Protein AF-A0A831X5I7-F1 (afdb_monomer_lite)

Structure (mmCIF, N/CA/C/O backbone):
data_AF-A0A831X5I7-F1
#
_entry.id   AF-A0A831X5I7-F1
#
loop_
_atom_site.group_PDB
_atom_site.id
_atom_site.type_symbol
_atom_site.label_atom_id
_atom_site.label_alt_id
_atom_site.label_comp_id
_atom_site.label_asym_id
_atom_site.label_entity_id
_atom_site.label_seq_id
_atom_site.pdbx_PDB_ins_code
_atom_site.Cartn_x
_atom_site.Cartn_y
_atom_site.Cartn_z
_atom_site.occupancy
_atom_site.B_iso_or_equiv
_atom_site.auth_seq_id
_atom_site.auth_comp_id
_atom_site.auth_asym_id
_atom_site.auth_atom_id
_atom_site.pdbx_PDB_model_num
ATOM 1 N N . MET A 1 1 ? 12.624 5.311 10.729 1.00 65.19 1 MET A N 1
ATOM 2 C CA . MET A 1 1 ? 11.664 4.228 10.417 1.00 65.19 1 MET A CA 1
ATOM 3 C C . MET A 1 1 ? 10.786 4.739 9.283 1.00 65.19 1 MET A C 1
ATOM 5 O O . MET A 1 1 ? 10.480 5.927 9.308 1.00 65.19 1 MET A O 1
ATOM 9 N N . PRO A 1 2 ? 10.492 3.932 8.255 1.00 79.94 2 PRO A N 1
ATOM 10 C CA . PRO A 1 2 ? 9.669 4.373 7.134 1.00 79.94 2 PRO A CA 1
ATOM 11 C C . PRO A 1 2 ? 8.191 4.472 7.534 1.00 79.94 2 PRO A C 1
ATOM 13 O O . PRO A 1 2 ? 7.686 3.641 8.288 1.00 79.94 2 PRO A O 1
ATOM 16 N N . THR A 1 3 ? 7.503 5.481 7.011 1.00 85.50 3 THR A N 1
ATOM 17 C CA . THR A 1 3 ? 6.042 5.504 6.940 1.00 85.50 3 THR A CA 1
ATOM 18 C C . THR A 1 3 ? 5.598 4.701 5.725 1.00 85.50 3 THR A C 1
ATOM 20 O O . THR A 1 3 ? 6.235 4.741 4.671 1.00 85.50 3 THR A O 1
ATOM 23 N N . TYR A 1 4 ? 4.518 3.944 5.878 1.00 88.75 4 TYR A N 1
ATOM 24 C CA . TYR A 1 4 ? 3.873 3.255 4.772 1.00 88.75 4 TYR A CA 1
ATOM 25 C C . TYR A 1 4 ? 2.437 3.721 4.634 1.00 88.75 4 TYR A C 1
ATOM 27 O O . TYR A 1 4 ? 1.706 3.818 5.618 1.00 88.75 4 TYR A O 1
ATOM 35 N N . GLU A 1 5 ? 2.029 3.931 3.393 1.00 90.81 5 GLU A N 1
ATOM 36 C CA . GLU A 1 5 ? 0.646 4.199 3.040 1.00 90.81 5 GLU A CA 1
ATOM 37 C C . GLU A 1 5 ? -0.127 2.885 2.918 1.00 90.81 5 GLU A C 1
ATOM 39 O O . GLU A 1 5 ? 0.358 1.890 2.370 1.00 90.81 5 GLU A O 1
ATOM 44 N N . TYR A 1 6 ? -1.353 2.876 3.420 1.00 92.00 6 TYR A N 1
ATOM 45 C CA . TYR A 1 6 ? -2.264 1.745 3.360 1.00 92.00 6 TYR A CA 1
ATOM 46 C C . TYR A 1 6 ? -3.603 2.177 2.768 1.00 92.00 6 TYR A C 1
ATOM 48 O O . TYR A 1 6 ? -4.143 3.219 3.122 1.00 92.00 6 TYR A O 1
ATOM 56 N N . HIS A 1 7 ? -4.170 1.321 1.919 1.00 93.06 7 HIS A N 1
ATOM 57 C CA . HIS A 1 7 ? -5.501 1.465 1.335 1.00 93.06 7 HIS A CA 1
ATOM 58 C C . HIS A 1 7 ? -6.365 0.267 1.728 1.00 93.06 7 HIS A C 1
ATOM 60 O O . HIS A 1 7 ? -5.903 -0.876 1.711 1.00 93.06 7 HIS A O 1
ATOM 66 N N . CYS A 1 8 ? -7.629 0.493 2.084 1.00 94.31 8 CYS A N 1
ATOM 67 C CA . CYS A 1 8 ? -8.582 -0.591 2.314 1.00 94.31 8 CYS A CA 1
ATOM 68 C C . CYS A 1 8 ? -9.561 -0.746 1.150 1.00 94.31 8 CYS A C 1
ATOM 70 O O . CYS A 1 8 ? -10.431 0.097 0.967 1.00 94.31 8 CYS A O 1
ATOM 72 N N . ASP A 1 9 ? -9.539 -1.897 0.477 1.00 92.75 9 ASP A N 1
ATOM 73 C CA . ASP A 1 9 ? -10.421 -2.177 -0.669 1.00 92.75 9 ASP A CA 1
ATOM 74 C C . ASP A 1 9 ? -11.909 -2.322 -0.282 1.00 92.75 9 ASP A C 1
ATOM 76 O O . ASP A 1 9 ? -12.775 -2.391 -1.147 1.00 92.75 9 ASP A O 1
ATOM 80 N N . ALA A 1 10 ? -12.232 -2.432 1.014 1.00 92.81 10 ALA A N 1
ATOM 81 C CA . ALA A 1 10 ? -13.602 -2.666 1.478 1.00 92.81 10 ALA A CA 1
ATOM 82 C C . ALA A 1 10 ? -14.352 -1.398 1.902 1.00 92.81 10 ALA A C 1
ATOM 84 O O . ALA A 1 10 ? -15.581 -1.396 1.902 1.00 92.81 10 ALA A O 1
ATOM 85 N N . CYS A 1 11 ? -13.634 -0.362 2.336 1.00 93.38 11 CYS A N 1
ATOM 86 C CA . CYS A 1 11 ? -14.228 0.906 2.761 1.00 93.38 11 CYS A CA 1
ATOM 87 C C . CYS A 1 11 ? -13.513 2.129 2.177 1.00 93.38 11 CYS A C 1
ATOM 89 O O . CYS A 1 11 ? -13.813 3.243 2.596 1.00 93.38 11 CYS A O 1
ATOM 91 N N . HIS A 1 12 ? -12.557 1.915 1.267 1.00 92.88 12 HIS A N 1
ATOM 92 C CA . HIS A 1 12 ? -11.763 2.942 0.586 1.00 92.88 12 HIS A CA 1
ATOM 93 C C . HIS A 1 12 ? -11.074 3.926 1.535 1.00 92.88 12 HIS A C 1
ATOM 95 O O . HIS A 1 12 ? -10.866 5.086 1.207 1.00 92.88 12 HIS A O 1
ATOM 101 N N . HIS A 1 13 ? -10.747 3.465 2.744 1.00 92.56 13 HIS A N 1
ATOM 102 C CA . HIS A 1 13 ? -10.040 4.278 3.720 1.00 92.56 13 HIS A CA 1
ATOM 103 C C . HIS A 1 13 ? -8.538 4.194 3.482 1.00 92.56 13 HIS A C 1
ATOM 105 O O . HIS A 1 13 ? -7.990 3.089 3.411 1.00 92.56 13 HIS A O 1
ATOM 111 N N . GLU A 1 14 ? -7.902 5.357 3.436 1.00 92.62 14 GLU A N 1
ATOM 112 C CA . GLU A 1 14 ? -6.470 5.526 3.225 1.00 92.62 14 GLU A CA 1
ATOM 113 C C . GLU A 1 14 ? -5.842 6.151 4.465 1.00 92.62 14 GLU A C 1
ATOM 115 O O . GLU A 1 14 ? -6.434 7.035 5.085 1.00 92.62 14 GLU A O 1
ATOM 120 N N . PHE A 1 15 ? -4.685 5.639 4.875 1.00 91.94 15 PHE A N 1
ATOM 121 C CA . PHE A 1 15 ? -3.943 6.177 6.012 1.00 91.94 15 PHE A CA 1
ATOM 122 C C . PHE A 1 15 ? -2.462 5.826 5.937 1.00 91.94 15 PHE A C 1
ATOM 124 O O . PHE A 1 15 ? -2.065 4.853 5.295 1.00 91.94 15 PHE A O 1
ATOM 131 N N . GLU A 1 16 ? -1.662 6.610 6.646 1.00 90.94 16 GLU A N 1
ATOM 132 C CA . GLU A 1 16 ? -0.233 6.392 6.820 1.00 90.94 16 GLU A CA 1
ATOM 133 C C . GLU A 1 16 ? 0.029 5.770 8.189 1.00 90.94 16 GLU A C 1
ATOM 135 O O . GLU A 1 16 ? -0.564 6.176 9.189 1.00 90.94 16 GLU A O 1
ATOM 140 N N . GLU A 1 17 ? 0.920 4.784 8.238 1.00 88.94 17 GLU A N 1
ATOM 141 C CA . GLU A 1 17 ? 1.321 4.127 9.478 1.00 88.94 17 GLU A CA 1
ATOM 142 C C . GLU A 1 17 ? 2.840 4.009 9.558 1.00 88.94 17 GLU A C 1
ATOM 144 O O . GLU A 1 17 ? 3.525 3.705 8.573 1.00 88.94 17 GLU A O 1
ATOM 149 N N . PHE A 1 18 ? 3.374 4.231 10.754 1.00 88.62 18 PHE A N 1
ATOM 150 C CA . PHE A 1 18 ? 4.799 4.096 11.014 1.00 88.62 18 PHE A CA 1
ATOM 151 C C . PHE A 1 18 ? 5.113 2.636 11.334 1.00 88.62 18 PHE A C 1
ATOM 153 O O . PHE A 1 18 ? 4.717 2.127 12.378 1.00 88.62 18 PHE A O 1
ATOM 160 N N . GLN A 1 19 ? 5.823 1.945 10.440 1.00 85.88 19 GLN A N 1
ATOM 161 C CA . GLN A 1 19 ? 6.087 0.515 10.602 1.00 85.88 19 GLN A CA 1
ATOM 162 C C . GLN A 1 19 ? 7.556 0.181 10.350 1.00 85.88 19 GLN A C 1
ATOM 164 O O . GLN A 1 19 ? 8.199 0.700 9.432 1.00 85.88 19 GLN A O 1
ATOM 169 N N . SER A 1 20 ? 8.105 -0.739 11.143 1.00 85.56 20 SER A N 1
ATOM 170 C CA . SER A 1 20 ? 9.433 -1.279 10.873 1.00 85.56 20 SER A CA 1
ATOM 171 C C . SER A 1 20 ? 9.451 -2.083 9.572 1.00 85.56 20 SER A C 1
ATOM 173 O O . SER A 1 20 ? 8.527 -2.830 9.272 1.00 85.56 20 SER A O 1
ATOM 175 N N . MET A 1 21 ? 10.556 -2.031 8.821 1.00 81.19 21 MET A N 1
ATOM 176 C CA . MET A 1 21 ? 10.743 -2.902 7.646 1.00 81.19 21 MET A CA 1
ATOM 177 C C . MET A 1 21 ? 10.733 -4.399 7.993 1.00 81.19 21 MET A C 1
ATOM 179 O O . MET A 1 21 ? 10.486 -5.218 7.115 1.00 81.19 21 MET A O 1
ATOM 183 N N . LYS A 1 22 ? 11.036 -4.755 9.249 1.00 85.69 22 LYS A N 1
ATOM 184 C CA . LYS A 1 22 ? 11.071 -6.146 9.727 1.00 85.69 22 LYS A CA 1
ATOM 185 C C . LYS A 1 22 ? 9.720 -6.653 10.238 1.00 85.69 22 LYS A C 1
ATOM 187 O O . LYS A 1 22 ? 9.606 -7.840 10.520 1.00 85.69 22 LYS A O 1
ATOM 192 N N . GLU A 1 23 ? 8.739 -5.773 10.409 1.00 84.75 23 GLU A N 1
ATOM 193 C CA . GLU A 1 23 ? 7.417 -6.155 10.903 1.00 84.75 23 GLU A CA 1
ATOM 194 C C . GLU A 1 23 ? 6.512 -6.639 9.770 1.00 84.75 23 GLU A C 1
ATOM 196 O O . GLU A 1 23 ? 6.639 -6.222 8.616 1.00 84.75 23 GLU A O 1
ATOM 201 N N . GLU A 1 24 ? 5.574 -7.524 10.107 1.00 85.62 24 GLU A N 1
ATOM 202 C CA . GLU A 1 24 ? 4.570 -7.987 9.156 1.00 85.62 24 GLU A CA 1
ATOM 203 C C . GLU A 1 24 ? 3.597 -6.857 8.785 1.00 85.62 24 GLU A C 1
ATOM 205 O O . GLU A 1 24 ? 3.150 -6.110 9.658 1.00 85.62 24 GLU A O 1
ATOM 210 N N . PRO A 1 25 ? 3.207 -6.730 7.505 1.00 84.25 25 PRO A N 1
ATOM 211 C CA . PRO A 1 25 ? 2.279 -5.696 7.070 1.00 84.25 25 PRO A CA 1
ATOM 212 C C . PRO A 1 25 ? 0.900 -5.865 7.716 1.00 84.25 25 PRO A C 1
ATOM 214 O O . PRO A 1 25 ? 0.399 -6.981 7.899 1.00 84.25 25 PRO A O 1
ATOM 217 N N . LEU A 1 26 ? 0.252 -4.739 8.010 1.00 86.62 26 LEU A N 1
ATOM 218 C CA . LEU A 1 26 ? -1.092 -4.722 8.578 1.00 86.62 26 LEU A CA 1
ATOM 219 C C . LEU A 1 26 ? -2.101 -5.295 7.577 1.00 86.62 26 LEU A C 1
ATOM 221 O O . LEU A 1 26 ? -2.164 -4.886 6.420 1.00 86.62 26 LEU A O 1
ATOM 225 N N . LYS A 1 27 ? -2.920 -6.244 8.041 1.00 88.81 27 LYS A N 1
ATOM 226 C CA . LYS A 1 27 ? -3.961 -6.893 7.222 1.00 88.81 27 LYS A CA 1
ATOM 227 C C . LYS A 1 27 ? -5.367 -6.379 7.528 1.00 88.81 27 LYS A C 1
ATOM 229 O O . LYS A 1 27 ? -6.249 -6.498 6.682 1.00 88.81 27 LYS A O 1
ATOM 234 N N . LYS A 1 28 ? -5.594 -5.835 8.730 1.00 90.94 28 LYS A N 1
ATOM 235 C CA . LYS A 1 28 ? -6.909 -5.388 9.218 1.00 90.94 28 LYS A CA 1
ATOM 236 C C . LYS A 1 28 ? -7.042 -3.875 9.117 1.00 90.94 28 LYS A C 1
ATOM 238 O O . LYS A 1 28 ? -6.177 -3.147 9.587 1.00 90.94 28 LYS A O 1
ATOM 243 N N . CYS A 1 29 ? -8.151 -3.411 8.552 1.00 91.69 29 CYS A N 1
ATOM 244 C CA . CYS A 1 29 ? -8.460 -1.987 8.487 1.00 91.69 29 CYS A CA 1
ATOM 245 C C . CYS A 1 29 ? -8.965 -1.459 9.848 1.00 91.69 29 CYS A C 1
ATOM 247 O O . CYS A 1 29 ? -9.903 -2.046 10.393 1.00 91.69 29 CYS A O 1
ATOM 249 N N . PRO A 1 30 ? -8.445 -0.330 10.365 1.00 90.69 30 PRO A N 1
ATOM 250 C CA . PRO A 1 30 ? -8.900 0.253 11.633 1.00 90.69 30 PRO A CA 1
ATOM 251 C C . PRO A 1 30 ? -10.330 0.822 11.572 1.00 90.69 30 PRO A C 1
ATOM 253 O O . PRO A 1 30 ? -11.012 0.878 12.590 1.00 90.69 30 PRO A O 1
ATOM 256 N N . LYS A 1 31 ? -10.823 1.198 10.383 1.00 91.69 31 LYS A N 1
ATOM 257 C CA . LYS A 1 31 ? -12.173 1.760 10.184 1.00 91.69 31 LYS A CA 1
ATOM 258 C C . LYS A 1 31 ? -13.278 0.710 10.120 1.00 91.69 31 LYS A C 1
ATOM 260 O O . LYS A 1 31 ? -14.334 0.901 10.709 1.00 91.69 31 LYS A O 1
ATOM 265 N N . CYS A 1 32 ? -13.068 -0.364 9.357 1.00 91.94 32 CYS A N 1
ATOM 266 C CA . CYS A 1 32 ? -14.115 -1.352 9.070 1.00 91.94 32 CYS A CA 1
ATOM 267 C C . CYS A 1 32 ? -13.817 -2.758 9.606 1.00 91.94 32 CYS A C 1
ATOM 269 O O . CYS A 1 32 ? -14.634 -3.656 9.420 1.00 91.94 32 CYS A O 1
ATOM 271 N N . GLN A 1 33 ? -12.647 -2.970 10.222 1.00 90.81 33 GLN A N 1
ATOM 272 C CA . GLN A 1 33 ? -12.185 -4.242 10.801 1.00 90.81 33 GLN A CA 1
ATOM 273 C C . GLN A 1 33 ? -12.068 -5.419 9.815 1.00 90.81 33 GLN A C 1
ATOM 275 O O . GLN A 1 33 ? -11.728 -6.536 10.207 1.00 90.81 33 GLN A O 1
ATOM 280 N N . LYS A 1 34 ? -12.280 -5.182 8.516 1.00 90.94 34 LYS A N 1
ATOM 281 C CA . LYS A 1 34 ? -12.130 -6.193 7.465 1.00 90.94 34 LYS A CA 1
ATOM 282 C C . LYS A 1 34 ? -10.658 -6.417 7.126 1.00 90.94 34 LYS A C 1
ATOM 284 O O . LYS A 1 34 ? -9.851 -5.484 7.123 1.00 90.94 34 LYS A O 1
ATOM 289 N N . SER A 1 35 ? -10.319 -7.654 6.770 1.00 91.12 35 SER A N 1
ATOM 290 C CA . SER A 1 35 ? -8.974 -8.072 6.357 1.00 91.12 35 SER A CA 1
ATOM 291 C C . SER A 1 35 ? -8.713 -7.822 4.862 1.00 91.12 35 SER A C 1
ATOM 293 O O . SER A 1 35 ? -8.356 -8.732 4.115 1.00 91.12 35 SER A O 1
ATOM 295 N N . LYS A 1 36 ? -9.001 -6.601 4.406 1.00 92.31 36 LYS A N 1
ATOM 296 C CA . LYS A 1 36 ? -8.900 -6.145 3.006 1.00 92.31 36 LYS A CA 1
ATOM 297 C C . LYS A 1 36 ? -7.981 -4.921 2.913 1.00 92.31 36 LYS A C 1
ATOM 299 O O . LYS A 1 36 ? -8.261 -3.987 2.167 1.00 92.31 36 LYS A O 1
ATOM 304 N N . LEU A 1 37 ? -6.961 -4.873 3.769 1.00 92.88 37 LEU A N 1
ATOM 305 C CA . LEU A 1 37 ? -5.985 -3.792 3.802 1.00 92.88 37 LEU A CA 1
ATOM 306 C C . LEU A 1 37 ? -4.775 -4.160 2.938 1.00 92.88 37 LEU A C 1
ATOM 308 O O . LEU A 1 37 ? -4.252 -5.269 3.048 1.00 92.88 37 LEU A O 1
ATOM 312 N N . ARG A 1 38 ? -4.339 -3.232 2.089 1.00 90.62 38 ARG A N 1
ATOM 313 C CA . ARG A 1 38 ? -3.179 -3.371 1.206 1.00 90.62 38 ARG A CA 1
ATOM 314 C C . ARG A 1 38 ? -2.234 -2.196 1.406 1.00 90.62 38 ARG A C 1
ATOM 316 O O . ARG A 1 38 ? -2.675 -1.058 1.528 1.00 90.62 38 ARG A O 1
ATOM 323 N N . ARG A 1 39 ? -0.933 -2.476 1.427 1.00 90.00 39 ARG A N 1
ATOM 324 C CA . ARG A 1 39 ? 0.101 -1.442 1.4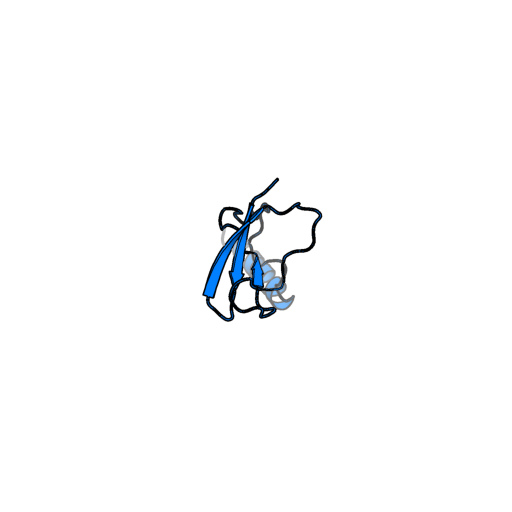73 1.00 90.00 39 ARG A CA 1
ATOM 325 C C . ARG A 1 39 ? 0.264 -0.833 0.085 1.00 90.00 39 ARG A C 1
ATOM 327 O O . ARG A 1 39 ? 0.435 -1.572 -0.887 1.00 90.00 39 ARG A O 1
ATOM 334 N N . LEU A 1 40 ? 0.182 0.485 -0.007 1.00 86.75 40 LEU A N 1
ATOM 335 C CA . LEU A 1 40 ? 0.495 1.226 -1.215 1.00 86.75 40 LEU A CA 1
ATOM 336 C C . LEU A 1 40 ? 2.014 1.384 -1.308 1.00 86.75 40 LEU A C 1
ATOM 338 O O . LEU A 1 40 ? 2.700 1.665 -0.326 1.00 86.75 40 LEU A O 1
ATOM 342 N N . PHE A 1 41 ? 2.542 1.148 -2.502 1.00 80.12 41 PHE A N 1
ATOM 343 C CA . PHE A 1 41 ? 3.931 1.431 -2.825 1.00 80.12 41 PHE A CA 1
ATOM 344 C C . PHE A 1 41 ? 3.937 2.698 -3.669 1.00 80.12 41 PHE A C 1
ATOM 346 O O . PHE A 1 41 ? 3.243 2.753 -4.685 1.00 80.12 41 PHE A O 1
ATOM 353 N N . GLY A 1 42 ? 4.693 3.708 -3.239 1.00 70.00 42 GLY A N 1
ATOM 354 C CA . GLY A 1 42 ? 4.820 4.952 -3.987 1.00 70.00 42 GLY A CA 1
ATOM 355 C C . GLY A 1 42 ? 5.296 4.696 -5.419 1.00 70.00 42 GLY A C 1
ATOM 356 O O . GLY A 1 42 ? 6.156 3.848 -5.668 1.00 70.00 42 GLY A O 1
ATOM 357 N N . THR A 1 43 ? 4.762 5.460 -6.368 1.00 64.75 43 THR A N 1
ATOM 358 C CA . THR A 1 43 ? 5.085 5.365 -7.804 1.00 64.75 43 THR A CA 1
ATOM 359 C C . THR A 1 43 ? 6.522 5.784 -8.144 1.00 64.75 43 THR A C 1
ATOM 361 O O . THR A 1 43 ? 6.948 5.652 -9.287 1.00 64.75 43 THR A O 1
ATOM 364 N N . GLY A 1 44 ? 7.294 6.264 -7.162 1.00 62.25 44 GLY A N 1
ATOM 365 C CA . GLY A 1 44 ? 8.667 6.747 -7.332 1.00 62.25 44 GLY A CA 1
ATOM 366 C C . GLY A 1 44 ? 9.718 5.665 -7.612 1.00 62.25 44 GLY A C 1
ATOM 367 O O . GLY A 1 44 ? 10.856 5.997 -7.936 1.00 62.25 44 GLY A O 1
ATOM 368 N N . ALA A 1 45 ? 9.368 4.379 -7.520 1.00 63.34 45 ALA A N 1
ATOM 369 C CA . ALA A 1 45 ? 10.239 3.293 -7.955 1.00 63.34 45 ALA A CA 1
ATOM 370 C C . ALA A 1 45 ? 10.082 3.079 -9.468 1.00 63.34 45 ALA A C 1
ATOM 372 O O . ALA A 1 45 ? 9.310 2.232 -9.917 1.00 63.34 45 ALA A O 1
ATOM 373 N N . ALA A 1 46 ? 10.808 3.863 -10.266 1.00 62.34 46 ALA A N 1
ATOM 374 C CA . ALA A 1 46 ? 10.908 3.607 -11.696 1.00 62.34 46 ALA A CA 1
ATOM 375 C C . ALA A 1 46 ? 11.479 2.195 -11.920 1.00 62.34 46 ALA A C 1
ATOM 377 O O . ALA A 1 46 ? 12.556 1.863 -11.418 1.00 62.34 46 ALA A O 1
ATOM 378 N N . LEU A 1 47 ? 10.761 1.360 -12.675 1.00 67.69 47 LEU A N 1
ATOM 379 C CA . LEU A 1 47 ? 11.278 0.080 -13.154 1.00 67.69 47 LEU A CA 1
ATOM 380 C C . LEU A 1 47 ? 12.434 0.367 -14.120 1.00 67.69 47 LEU A C 1
ATOM 382 O O . LEU A 1 47 ? 12.223 0.699 -15.286 1.00 67.69 47 LEU A O 1
ATOM 386 N N . LEU A 1 48 ? 13.667 0.295 -13.620 1.00 69.88 48 LEU A N 1
ATOM 387 C CA . LEU A 1 48 ? 14.863 0.532 -14.418 1.00 69.88 48 LEU A CA 1
ATOM 388 C C . LEU A 1 48 ? 15.282 -0.772 -15.112 1.00 69.88 48 LEU A C 1
ATOM 390 O O . LEU A 1 48 ? 15.984 -1.606 -14.542 1.00 69.88 48 LEU A O 1
ATOM 394 N N . PHE A 1 49 ? 14.866 -0.949 -16.364 1.00 65.62 49 PHE A N 1
ATOM 395 C CA . PHE A 1 49 ? 15.342 -2.052 -17.199 1.00 65.62 49 PHE A CA 1
ATOM 396 C C . PHE A 1 49 ? 16.748 -1.730 -17.721 1.00 65.62 49 PHE A C 1
ATOM 398 O O . PHE A 1 49 ? 16.913 -1.041 -18.726 1.00 65.62 49 PHE A O 1
ATOM 405 N N . LYS A 1 50 ? 17.792 -2.200 -17.029 1.00 64.69 50 LYS A N 1
ATOM 406 C CA . LYS A 1 50 ? 19.184 -2.047 -17.478 1.00 64.69 50 LYS A CA 1
ATOM 407 C C . LYS A 1 50 ? 19.624 -3.297 -18.247 1.00 64.69 50 LYS A C 1
ATOM 409 O O . LYS A 1 50 ? 20.186 -4.220 -17.674 1.00 64.69 50 LYS A O 1
ATOM 414 N N . GLY A 1 51 ? 19.358 -3.311 -19.550 1.00 63.22 51 GLY A N 1
ATOM 415 C CA . GLY A 1 51 ? 19.813 -4.339 -20.490 1.00 63.22 51 GLY A CA 1
ATOM 416 C C . GLY A 1 51 ? 19.660 -3.846 -21.929 1.00 63.22 51 GLY A C 1
ATOM 417 O O . GLY A 1 51 ? 18.699 -3.150 -22.240 1.00 63.22 51 GLY A O 1
ATOM 418 N N . SER A 1 52 ? 20.600 -4.174 -22.816 1.00 61.69 52 SER A N 1
ATOM 419 C CA . SER A 1 52 ? 20.624 -3.744 -24.228 1.00 61.69 52 SER A CA 1
ATOM 420 C C . SER A 1 52 ? 19.572 -4.435 -25.115 1.00 61.69 52 SER A C 1
ATOM 422 O O . SER A 1 52 ? 19.774 -4.582 -26.316 1.00 61.69 52 SER A O 1
ATOM 424 N N . GLY A 1 53 ? 18.476 -4.919 -24.535 1.00 56.56 53 GLY A N 1
ATOM 425 C CA . GLY A 1 53 ? 17.619 -5.916 -25.165 1.00 56.56 53 GLY A CA 1
ATOM 426 C C . GLY A 1 53 ? 16.187 -5.876 -24.661 1.00 56.56 53 GLY A 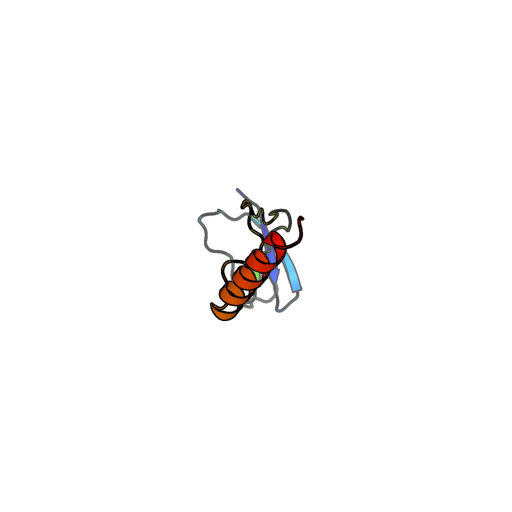C 1
ATOM 427 O O . GLY A 1 53 ? 15.694 -6.868 -24.147 1.00 56.56 53 GLY A O 1
ATOM 428 N N . PHE A 1 54 ? 15.501 -4.752 -24.873 1.00 56.28 54 PHE A N 1
ATOM 429 C CA . PHE A 1 54 ? 14.053 -4.765 -25.124 1.00 56.28 54 PHE A CA 1
ATOM 430 C C . PHE A 1 54 ? 13.816 -5.094 -26.609 1.00 56.28 54 PHE A C 1
ATOM 432 O O . PHE A 1 54 ? 13.131 -4.385 -27.334 1.00 56.28 54 PHE A O 1
ATOM 439 N N . TYR A 1 55 ? 14.491 -6.120 -27.118 1.00 57.06 55 TYR A N 1
ATOM 440 C CA . TYR A 1 55 ? 14.187 -6.663 -28.428 1.00 57.06 55 TYR A CA 1
ATOM 441 C C . TYR A 1 55 ? 13.685 -8.066 -28.181 1.00 57.06 55 TYR A C 1
ATOM 443 O O . TYR A 1 55 ? 14.323 -8.857 -27.495 1.00 57.06 55 TYR A O 1
ATOM 451 N N . GLU A 1 56 ? 12.504 -8.326 -28.713 1.00 55.34 56 GLU A N 1
ATOM 452 C CA . GLU A 1 56 ? 11.771 -9.583 -28.698 1.00 55.34 56 GLU A CA 1
ATOM 453 C C . GLU A 1 56 ? 12.544 -10.670 -29.473 1.00 55.34 56 GLU A C 1
ATOM 455 O O . GLU A 1 56 ? 12.118 -11.142 -30.528 1.00 55.34 56 GLU A O 1
ATOM 460 N N . THR A 1 57 ? 13.762 -10.992 -29.038 1.00 54.84 57 THR A N 1
ATOM 461 C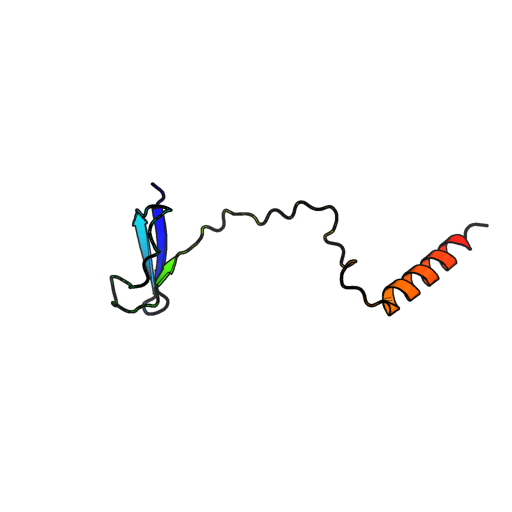 CA . THR A 1 57 ? 14.661 -11.959 -29.680 1.00 54.84 57 THR A CA 1
ATOM 462 C C . THR A 1 57 ? 14.669 -13.296 -28.956 1.00 54.84 57 THR A C 1
ATOM 464 O O . THR A 1 57 ? 14.910 -14.312 -29.604 1.00 54.84 57 THR A O 1
ATOM 467 N N . ASP A 1 58 ? 14.332 -13.322 -27.666 1.00 57.91 58 ASP A N 1
ATOM 468 C CA . ASP A 1 58 ? 14.415 -14.544 -26.857 1.00 57.91 58 ASP A CA 1
ATOM 469 C C . ASP A 1 58 ? 13.161 -15.439 -26.965 1.00 57.91 58 ASP A C 1
ATOM 471 O O . ASP A 1 58 ? 13.261 -16.659 -26.903 1.00 57.91 58 ASP A O 1
ATOM 475 N N . TYR A 1 59 ? 11.986 -14.865 -27.266 1.00 58.16 59 TYR A N 1
ATOM 476 C CA . TYR A 1 59 ? 10.717 -15.606 -27.435 1.00 58.16 59 TYR A CA 1
ATOM 477 C C . TYR A 1 59 ? 10.410 -16.035 -28.877 1.00 58.16 59 TYR A C 1
ATOM 479 O O . TYR A 1 59 ? 9.278 -16.398 -29.205 1.00 58.16 59 TYR A O 1
ATOM 487 N N . ARG A 1 60 ? 11.385 -15.969 -29.786 1.00 64.62 60 ARG A N 1
ATOM 488 C CA . ARG A 1 60 ? 11.119 -16.250 -31.202 1.00 64.62 60 ARG A CA 1
ATOM 489 C C . ARG A 1 60 ? 11.135 -17.749 -31.457 1.00 64.62 60 ARG A C 1
ATOM 491 O O . ARG A 1 60 ? 12.136 -18.413 -31.191 1.00 64.62 60 ARG A O 1
ATOM 498 N N . SER A 1 61 ? 10.045 -18.261 -32.027 1.00 68.19 61 SER A N 1
ATOM 499 C CA . SER A 1 61 ? 9.986 -19.628 -32.535 1.00 68.19 61 SER A CA 1
ATOM 500 C C . SER A 1 61 ? 11.125 -19.884 -33.527 1.00 68.19 61 SER A C 1
ATOM 502 O O . SER A 1 61 ? 11.528 -18.994 -34.282 1.00 68.19 61 SER A O 1
ATOM 504 N N . GLU A 1 62 ? 11.623 -21.119 -33.563 1.00 68.50 62 GLU A N 1
ATOM 505 C CA . GLU A 1 62 ? 12.687 -21.539 -34.488 1.00 68.50 62 GLU A CA 1
ATOM 506 C C . GLU A 1 62 ? 12.346 -21.218 -35.957 1.00 68.50 62 GLU A C 1
ATOM 508 O O . GLU A 1 62 ? 13.221 -20.854 -36.742 1.00 68.50 62 GLU A O 1
ATOM 513 N N . SER A 1 63 ? 11.052 -21.224 -36.307 1.00 71.38 63 SER A N 1
ATOM 514 C CA . SER A 1 63 ? 10.553 -20.816 -37.625 1.00 71.38 63 SER A CA 1
ATOM 515 C C . SER A 1 63 ? 10.863 -19.357 -37.978 1.00 71.38 63 SER A C 1
ATOM 517 O O . SER A 1 63 ? 11.193 -19.064 -39.127 1.00 71.38 63 SER A O 1
ATOM 519 N N . TYR A 1 64 ? 10.820 -18.437 -37.009 1.00 71.56 64 TYR A N 1
ATOM 520 C CA . TYR A 1 64 ? 11.182 -17.043 -37.252 1.00 71.56 64 TYR A CA 1
ATOM 521 C C . TYR A 1 64 ? 12.695 -16.880 -37.430 1.00 71.56 64 TYR A C 1
ATOM 523 O O . TYR A 1 64 ? 13.138 -16.125 -38.292 1.00 71.56 64 TYR A O 1
ATOM 531 N N . LYS A 1 65 ? 13.506 -17.598 -36.641 1.00 69.12 65 LYS A N 1
ATOM 532 C CA . LYS A 1 65 ? 14.974 -17.546 -36.762 1.00 69.12 65 LYS A CA 1
ATOM 533 C C . LYS A 1 65 ? 15.440 -18.044 -38.135 1.00 69.12 65 LYS A C 1
ATOM 535 O O . LYS A 1 65 ? 16.357 -17.461 -38.712 1.00 69.12 65 LYS A O 1
ATOM 540 N N . ALA A 1 66 ? 14.778 -19.068 -38.677 1.00 72.06 66 ALA A N 1
ATOM 541 C CA . ALA A 1 66 ? 15.025 -19.556 -40.033 1.00 72.06 66 ALA A CA 1
ATOM 542 C C . ALA A 1 66 ? 14.672 -18.506 -41.103 1.00 72.06 66 ALA A C 1
ATOM 544 O O . ALA A 1 66 ? 15.463 -18.271 -42.014 1.00 72.06 66 ALA A O 1
ATOM 545 N N . ALA A 1 67 ? 13.533 -17.819 -40.959 1.00 70.94 67 ALA A N 1
ATOM 546 C CA . ALA A 1 67 ? 13.131 -16.748 -41.872 1.00 70.94 67 ALA A CA 1
ATOM 547 C C . ALA A 1 67 ? 14.081 -15.536 -41.819 1.00 70.94 67 ALA A C 1
ATOM 549 O O . ALA A 1 67 ? 14.434 -14.988 -42.859 1.00 70.94 67 ALA A O 1
ATOM 550 N N . ALA A 1 68 ? 14.556 -15.158 -40.629 1.00 70.69 68 ALA A N 1
ATOM 551 C CA . ALA A 1 68 ? 15.508 -14.060 -40.457 1.00 70.69 68 ALA A CA 1
ATOM 552 C C . ALA A 1 68 ? 16.891 -14.365 -41.064 1.00 70.69 68 ALA A C 1
ATOM 554 O O . ALA A 1 68 ? 17.521 -13.477 -41.633 1.00 70.69 68 ALA A O 1
ATOM 555 N N . LYS A 1 69 ? 17.359 -15.622 -40.996 1.00 68.50 69 LYS A N 1
ATOM 556 C CA . LYS A 1 69 ? 18.575 -16.058 -41.708 1.00 68.50 69 LYS A CA 1
ATOM 557 C C . LYS A 1 69 ? 18.412 -15.964 -43.227 1.00 68.50 69 L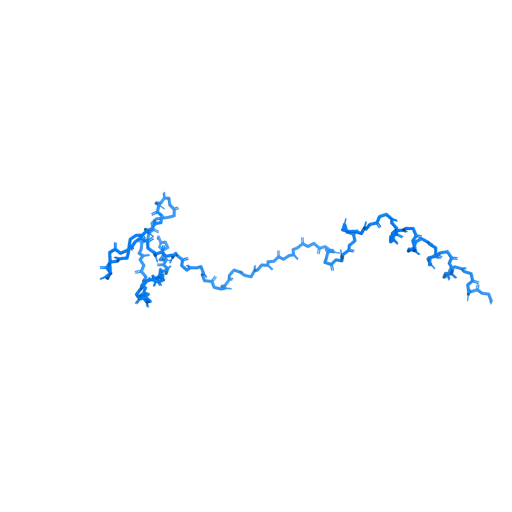YS A C 1
ATOM 559 O O . LYS A 1 69 ? 19.308 -15.456 -43.892 1.00 68.50 69 LYS A O 1
ATOM 564 N N . ALA A 1 70 ? 17.262 -16.386 -43.754 1.00 68.38 70 ALA A N 1
ATOM 565 C CA . ALA A 1 70 ? 16.977 -16.310 -45.187 1.00 68.38 70 ALA A CA 1
ATOM 566 C C . ALA A 1 70 ? 16.891 -14.860 -45.702 1.00 68.38 70 ALA A C 1
ATOM 568 O O . ALA A 1 70 ? 17.287 -14.585 -46.833 1.00 68.38 70 ALA A O 1
ATOM 569 N N . ASP A 1 71 ? 16.400 -13.932 -44.878 1.00 65.44 71 ASP A N 1
ATOM 570 C CA . ASP A 1 71 ? 16.353 -12.504 -45.209 1.00 65.44 71 ASP A CA 1
ATOM 571 C C . ASP A 1 71 ? 17.757 -11.867 -45.203 1.00 65.44 71 ASP A C 1
ATOM 573 O O . ASP A 1 71 ? 18.124 -11.142 -46.129 1.00 65.44 71 ASP A O 1
ATOM 577 N N . ALA A 1 72 ? 18.602 -12.239 -44.233 1.00 64.50 72 ALA A N 1
ATOM 578 C CA . ALA A 1 72 ? 19.995 -11.793 -44.164 1.00 64.50 72 ALA A CA 1
ATOM 579 C C . ALA A 1 72 ? 20.845 -12.272 -45.359 1.00 64.50 72 ALA A C 1
ATOM 581 O O . ALA A 1 72 ? 21.695 -11.525 -45.840 1.00 64.50 72 ALA A O 1
ATOM 582 N N . GLU A 1 73 ? 20.596 -13.480 -45.879 1.00 59.59 73 GLU A N 1
ATOM 583 C CA . GLU A 1 73 ? 21.254 -13.989 -47.096 1.00 59.59 73 GLU A CA 1
ATOM 584 C C . GLU A 1 73 ? 20.781 -13.292 -48.382 1.00 59.59 73 GLU A C 1
ATOM 586 O O . GLU A 1 73 ? 21.524 -13.242 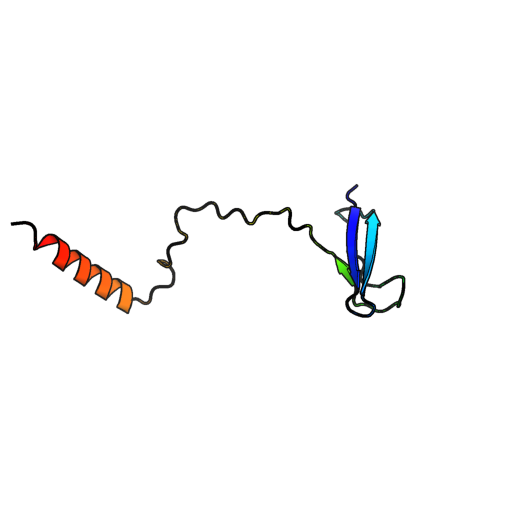-49.360 1.00 59.59 73 GLU A O 1
ATOM 591 N N . LYS A 1 74 ? 19.576 -12.706 -48.404 1.00 58.06 74 LYS A N 1
ATOM 592 C CA . LYS A 1 74 ? 19.117 -11.896 -49.547 1.00 58.06 74 LYS A CA 1
ATOM 593 C C . LYS A 1 74 ? 19.691 -10.482 -49.538 1.00 58.06 74 LYS A C 1
ATOM 595 O O . LYS A 1 74 ? 19.924 -9.920 -50.607 1.00 58.06 74 LYS A O 1
ATOM 600 N N . ALA A 1 75 ? 19.958 -9.920 -48.361 1.00 54.22 75 ALA A N 1
ATOM 601 C CA . ALA A 1 75 ? 20.525 -8.580 -48.230 1.00 54.22 75 ALA A CA 1
ATOM 602 C C . ALA A 1 75 ? 21.995 -8.487 -48.693 1.00 54.22 75 ALA A C 1
ATOM 604 O O . ALA A 1 75 ? 22.421 -7.430 -49.152 1.00 54.22 75 ALA A O 1
ATOM 605 N N . SER A 1 76 ? 22.763 -9.581 -48.644 1.00 52.66 76 SER A N 1
ATOM 606 C CA . SER A 1 76 ? 24.158 -9.624 -49.116 1.00 52.66 76 SER A CA 1
ATOM 607 C C . SER A 1 76 ? 24.312 -9.771 -50.639 1.00 52.66 76 SER A C 1
ATOM 609 O O . SER A 1 76 ? 25.419 -9.621 -51.151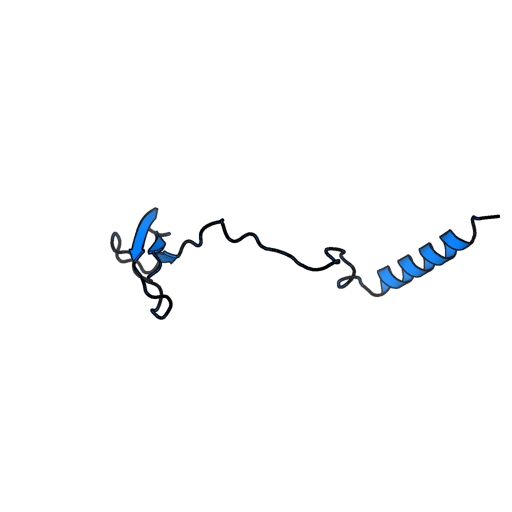 1.00 52.66 76 SER A O 1
ATOM 611 N N . GLY A 1 77 ? 23.224 -10.025 -51.377 1.00 52.41 77 GLY A N 1
ATOM 612 C CA . GLY A 1 77 ? 23.240 -10.197 -52.835 1.00 52.41 77 GLY A CA 1
ATOM 613 C C . GLY A 1 77 ? 22.949 -8.939 -53.660 1.00 52.41 77 GLY A C 1
ATOM 614 O O . GLY A 1 77 ? 22.984 -9.018 -54.883 1.00 52.41 77 GLY A O 1
ATOM 615 N N . SER A 1 78 ? 22.644 -7.794 -53.034 1.00 52.56 78 SER A N 1
ATOM 616 C CA . SER A 1 78 ? 22.174 -6.594 -53.751 1.00 52.56 78 SER A CA 1
ATOM 617 C C . SER A 1 78 ? 23.158 -5.417 -53.766 1.00 52.56 78 SER A C 1
ATOM 619 O O . SER A 1 78 ? 22.761 -4.291 -54.058 1.00 52.56 78 SER A O 1
ATOM 621 N N . SER A 1 79 ? 24.439 -5.667 -53.487 1.00 49.34 79 SER A N 1
ATOM 622 C CA . SER A 1 79 ? 25.528 -4.714 -53.732 1.00 49.34 79 SER A CA 1
ATOM 623 C C . SER A 1 79 ? 26.482 -5.246 -54.805 1.00 49.34 79 SER A C 1
ATOM 625 O O . SER A 1 79 ? 27.580 -5.723 -54.510 1.00 49.34 79 SER A O 1
ATOM 627 N N . SER A 1 80 ? 26.040 -5.191 -56.059 1.00 39.75 80 SER A N 1
ATOM 628 C CA . SER A 1 80 ? 26.874 -5.112 -57.265 1.00 39.75 80 SER A CA 1
ATOM 629 C C . SER A 1 80 ? 26.142 -4.287 -58.311 1.00 39.75 80 SER A C 1
ATOM 631 O O . SER A 1 80 ? 24.911 -4.476 -58.430 1.00 39.75 80 SER A O 1
#

Foldseek 3Di:
DDWWWKAAPPPRDIDIDDDDPPDDDDQADPPPRDRRMDIDDDPPPPPDDPDPDPDPPPPDDPVVVVVVVVVVVVVVPPDD

Radius of gyration: 25.68 Å; chains: 1; bounding box: 41×28×69 Å

Secondary structure (DSSP, 8-state):
--EEEEEETTT--EEEEE--TTSPPP-S-TTT--S-EEEE--TT------SS--STTTT--HHHHHHHHHHHHHHTTS--

pLDDT: mean 75.77, std 14.71, range [39.75, 94.31]

Sequence (80 aa):
MPTYEYHCDACHHEFEEFQSMKEEPLKKCPKCQKSKLRRLFGTGAALLFKGSGFYETDYRSESYKAAAKADAEKASGSSS